Protein AF-A0A6G4U5U4-F1 (afdb_monomer)

Mean predicted aligned error: 5.62 Å

Secondary structure (DSSP, 8-state):
-HHHHHHHHHHHT-SEEEE-SHHHHHSHHHHHHHHHHHHHHHT---EEEEPTTGGGHHHHHHHHHHHHHHHS-----

pLDDT: mean 89.63, std 10.16, range [54.12, 97.69]

Organism: NCBI:txid1128680

Nearest PDB structures (foldseek):
  6x4k-assembly1_A-2  TM=7.476E-01  e=2.713E+00  Homo sapiens
  5kpz-assembly1_A-2  TM=7.506E-01  e=3.099E+00  Homo sapiens
  3sgx-assembly1_B  TM=2.972E-01  e=1.821E+00  Escherichia coli K-12
  4zda-assembly1_B  TM=5.069E-01  e=5.637E+00  Mycolicibacterium smegmatis

Radius of gyration: 15.31 Å; Cα contacts (8 Å, |Δi|>4): 75; chains: 1; bounding box: 46×15×32 Å

Structure (mmCIF, N/CA/C/O backbone):
data_AF-A0A6G4U5U4-F1
#
_entry.id   AF-A0A6G4U5U4-F1
#
loop_
_atom_site.group_PDB
_atom_site.id
_atom_site.type_symbol
_atom_site.label_atom_id
_atom_site.label_alt_id
_atom_site.label_comp_id
_atom_site.label_asym_id
_atom_site.label_entity_id
_atom_site.label_seq_id
_atom_site.pdbx_PDB_ins_code
_atom_site.Cartn_x
_atom_site.Cartn_y
_atom_site.Cartn_z
_atom_site.occupancy
_atom_site.B_iso_or_equiv
_atom_site.auth_seq_id
_atom_site.auth_comp_id
_atom_site.auth_asym_id
_atom_site.auth_atom_id
_atom_site.pdbx_PDB_model_num
ATOM 1 N N . LEU A 1 1 ? -8.124 -6.217 4.792 1.00 88.81 1 LEU A N 1
ATOM 2 C CA . LEU A 1 1 ? -7.153 -5.233 4.258 1.00 88.81 1 LEU A CA 1
ATOM 3 C C . LEU A 1 1 ? -6.706 -4.273 5.356 1.00 88.81 1 LEU A C 1
ATOM 5 O O . LEU A 1 1 ? -5.526 -4.306 5.664 1.00 88.81 1 LEU A O 1
ATOM 9 N N . GLY A 1 2 ? -7.625 -3.520 5.982 1.00 92.94 2 GLY A N 1
ATOM 10 C CA . GLY A 1 2 ? -7.326 -2.570 7.071 1.00 92.94 2 GLY A CA 1
ATOM 11 C C . GLY A 1 2 ? -6.416 -3.131 8.164 1.00 92.94 2 GLY A C 1
ATOM 12 O O . GLY A 1 2 ? -5.309 -2.637 8.320 1.00 92.94 2 GLY A O 1
ATOM 13 N N . VAL A 1 3 ? -6.813 -4.230 8.821 1.00 96.56 3 VAL A N 1
ATOM 14 C CA . VAL A 1 3 ? -6.014 -4.867 9.896 1.00 96.56 3 VAL A CA 1
ATOM 15 C C . VAL A 1 3 ? -4.572 -5.159 9.462 1.00 96.56 3 VAL A C 1
ATOM 17 O O . VAL A 1 3 ? -3.622 -4.908 10.197 1.00 96.56 3 VAL A O 1
ATOM 20 N N . GLY A 1 4 ? -4.398 -5.680 8.243 1.00 95.12 4 GLY A N 1
ATOM 21 C CA . GLY A 1 4 ? -3.075 -5.978 7.696 1.00 95.12 4 GLY A CA 1
ATOM 22 C C . GLY A 1 4 ? -2.259 -4.714 7.427 1.00 95.12 4 GLY A C 1
ATOM 23 O O . GLY A 1 4 ? -1.078 -4.678 7.751 1.00 95.12 4 GLY A O 1
ATOM 24 N N . ALA A 1 5 ? -2.890 -3.669 6.884 1.00 95.50 5 ALA A N 1
ATOM 25 C CA . ALA A 1 5 ? -2.244 -2.381 6.652 1.00 95.50 5 ALA A CA 1
ATOM 26 C C . ALA A 1 5 ? -1.806 -1.721 7.969 1.00 95.50 5 ALA A C 1
ATOM 28 O O . ALA A 1 5 ? -0.647 -1.339 8.082 1.00 95.50 5 ALA A O 1
ATOM 29 N N . ALA A 1 6 ? -2.678 -1.670 8.980 1.00 95.50 6 ALA A N 1
ATOM 30 C CA . ALA A 1 6 ? -2.343 -1.156 10.310 1.00 95.50 6 ALA A CA 1
ATOM 31 C C . ALA A 1 6 ? -1.220 -1.971 10.971 1.00 95.50 6 ALA A C 1
ATOM 33 O O . ALA A 1 6 ? -0.287 -1.415 11.547 1.00 95.50 6 ALA A O 1
ATOM 34 N N . GLY A 1 7 ? -1.247 -3.298 10.812 1.00 95.31 7 GLY A N 1
ATOM 35 C CA . GLY A 1 7 ? -0.170 -4.174 11.269 1.00 95.31 7 GLY A CA 1
ATOM 36 C C . GLY A 1 7 ? 1.186 -3.820 10.653 1.00 95.31 7 GLY A C 1
ATOM 37 O O . GLY A 1 7 ? 2.175 -3.735 11.376 1.00 95.31 7 GLY A O 1
ATOM 38 N N . LEU A 1 8 ? 1.232 -3.576 9.340 1.00 96.06 8 LEU A N 1
ATOM 39 C CA . LEU A 1 8 ? 2.460 -3.169 8.653 1.00 96.06 8 LEU A CA 1
ATOM 40 C C . LEU A 1 8 ? 2.909 -1.761 9.042 1.00 96.06 8 LEU A C 1
ATOM 42 O O . LEU A 1 8 ? 4.100 -1.566 9.246 1.00 96.06 8 LEU A O 1
ATOM 46 N N . VAL A 1 9 ? 1.980 -0.812 9.188 1.00 96.88 9 VAL A N 1
ATOM 47 C CA . VAL A 1 9 ? 2.283 0.542 9.679 1.00 96.88 9 VAL A CA 1
ATOM 48 C C . VAL A 1 9 ? 2.984 0.473 11.029 1.00 96.88 9 VAL A C 1
ATOM 50 O O . VAL A 1 9 ? 4.058 1.043 11.176 1.00 96.88 9 VAL A O 1
ATOM 53 N N . ARG A 1 10 ? 2.448 -0.298 11.981 1.00 94.44 10 ARG A N 1
ATOM 54 C CA . ARG A 1 10 ? 3.074 -0.459 13.301 1.00 94.44 10 ARG 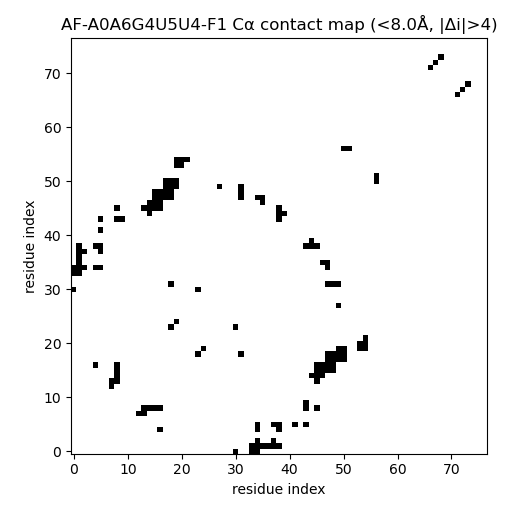A CA 1
ATOM 55 C C . ARG A 1 10 ? 4.405 -1.192 13.257 1.00 94.44 10 ARG A C 1
ATOM 57 O O . ARG A 1 10 ? 5.318 -0.847 13.995 1.00 94.44 10 ARG A O 1
ATOM 64 N N . LEU A 1 11 ? 4.493 -2.252 12.457 1.00 96.62 11 LEU A N 1
ATOM 65 C CA . LEU A 1 11 ? 5.685 -3.096 12.425 1.00 96.62 11 LEU A CA 1
ATOM 66 C C . LEU A 1 11 ? 6.865 -2.397 11.745 1.00 96.62 11 LEU A C 1
ATOM 68 O O . LEU A 1 11 ? 8.007 -2.607 12.140 1.00 96.62 11 LEU A O 1
ATOM 72 N N . LEU A 1 12 ? 6.584 -1.627 10.695 1.00 96.69 12 LEU A N 1
ATOM 73 C CA . LEU A 1 12 ? 7.594 -1.011 9.839 1.00 96.69 12 LEU A CA 1
ATOM 74 C C . LEU A 1 12 ? 7.784 0.486 10.109 1.00 96.69 12 LEU A C 1
ATOM 76 O O . LEU A 1 12 ? 8.674 1.070 9.501 1.00 96.69 12 LEU A O 1
ATOM 80 N N . ASP A 1 13 ? 6.963 1.078 10.979 1.00 95.31 13 ASP A N 1
ATOM 81 C CA . ASP A 1 13 ? 6.960 2.509 11.309 1.00 95.31 13 ASP A CA 1
ATOM 82 C C . ASP A 1 13 ? 6.881 3.396 10.054 1.00 95.31 13 ASP A C 1
ATOM 84 O O . ASP A 1 13 ? 7.729 4.246 9.790 1.00 95.31 13 ASP A O 1
ATOM 88 N N . VAL A 1 14 ? 5.884 3.123 9.204 1.00 95.38 14 VAL A N 1
ATOM 89 C CA . VAL A 1 14 ? 5.694 3.836 7.931 1.00 95.38 14 VAL A CA 1
ATOM 90 C C . VAL A 1 14 ? 4.565 4.858 8.011 1.00 95.38 14 VAL A C 1
ATOM 92 O O . VAL A 1 14 ? 3.454 4.556 8.437 1.00 95.38 14 VAL A O 1
ATOM 95 N N . ASP A 1 15 ? 4.813 6.055 7.484 1.00 94.88 15 ASP A N 1
ATOM 96 C CA . ASP A 1 15 ? 3.852 7.165 7.533 1.00 94.88 15 ASP A CA 1
ATOM 97 C C . ASP A 1 15 ? 2.752 7.093 6.464 1.00 94.88 15 ASP A C 1
ATOM 99 O O . ASP A 1 15 ? 1.802 7.882 6.479 1.00 94.88 15 ASP A O 1
ATOM 103 N N . ARG A 1 16 ? 2.897 6.209 5.468 1.00 94.88 16 ARG A N 1
ATOM 104 C CA . ARG A 1 16 ? 1.997 6.147 4.308 1.00 94.88 16 ARG A CA 1
ATOM 105 C C . ARG A 1 16 ? 1.735 4.731 3.828 1.00 94.88 16 ARG A C 1
ATOM 107 O O . ARG A 1 16 ? 2.636 3.902 3.734 1.00 94.88 16 ARG A O 1
ATOM 114 N N . VAL A 1 17 ? 0.495 4.513 3.404 1.00 95.38 17 VAL A N 1
ATOM 115 C CA . VAL A 1 17 ? 0.009 3.282 2.787 1.00 95.38 17 VAL A CA 1
ATOM 116 C C . VAL A 1 17 ? -0.603 3.612 1.429 1.00 95.38 17 VAL A C 1
ATOM 118 O O . VAL A 1 17 ? -1.591 4.343 1.337 1.00 95.38 17 VAL A O 1
ATOM 121 N N . LEU A 1 18 ? -0.046 3.026 0.369 1.00 94.12 18 LEU A N 1
ATOM 122 C CA . LEU A 1 18 ? -0.612 3.089 -0.977 1.00 94.12 18 LEU A CA 1
ATOM 123 C C . LEU A 1 18 ? -1.334 1.781 -1.297 1.00 94.12 18 LEU A C 1
ATOM 125 O O . LEU A 1 18 ? -0.735 0.707 -1.222 1.00 94.12 18 LEU A O 1
ATOM 129 N N . ILE A 1 19 ? -2.607 1.866 -1.684 1.00 93.00 19 ILE A N 1
ATOM 130 C CA . ILE A 1 19 ? -3.406 0.700 -2.081 1.00 93.00 19 ILE A CA 1
ATOM 131 C C . ILE A 1 19 ? -3.764 0.750 -3.565 1.00 93.00 19 ILE A C 1
ATOM 133 O O . ILE A 1 19 ? -4.095 1.793 -4.124 1.00 93.00 19 ILE A O 1
ATOM 137 N N . GLY A 1 20 ? -3.697 -0.401 -4.226 1.00 90.00 20 GLY A N 1
ATOM 138 C CA . GLY A 1 20 ? -3.966 -0.520 -5.653 1.00 90.00 20 GLY A CA 1
ATOM 139 C C . GLY A 1 20 ? -4.405 -1.924 -6.042 1.00 90.00 20 GLY A C 1
ATOM 140 O O . GLY A 1 20 ? -4.646 -2.784 -5.197 1.00 90.00 20 GLY A O 1
ATOM 141 N N . GLY A 1 21 ? -4.509 -2.152 -7.348 1.00 89.25 21 GLY A N 1
ATOM 142 C CA . GLY A 1 21 ? -4.978 -3.414 -7.913 1.00 89.25 21 GLY A CA 1
ATOM 143 C C . GLY A 1 21 ? -6.431 -3.354 -8.377 1.00 89.25 21 GLY A C 1
ATOM 144 O O . GLY A 1 21 ? -7.196 -2.462 -8.019 1.00 89.25 21 GLY A O 1
ATOM 145 N N . ARG A 1 22 ? -6.807 -4.320 -9.220 1.00 90.00 22 ARG A N 1
ATOM 146 C CA . ARG A 1 22 ? -8.088 -4.321 -9.943 1.00 90.00 22 ARG A CA 1
ATOM 147 C C . ARG A 1 22 ? -9.299 -4.242 -9.014 1.00 90.00 22 ARG A C 1
ATOM 149 O O . ARG A 1 22 ? -10.218 -3.485 -9.292 1.00 90.00 22 ARG A O 1
ATOM 156 N N . THR A 1 23 ? -9.285 -5.003 -7.922 1.00 91.81 23 THR A N 1
ATOM 157 C CA . THR A 1 23 ? -10.398 -5.055 -6.966 1.00 91.81 23 THR A CA 1
ATOM 158 C C . THR A 1 23 ? -10.557 -3.738 -6.213 1.00 91.81 23 THR A C 1
ATOM 160 O O . THR A 1 23 ? -11.670 -3.240 -6.099 1.00 91.81 23 THR A O 1
ATOM 163 N N . VAL A 1 24 ? -9.446 -3.138 -5.766 1.00 91.88 24 VAL A N 1
ATOM 164 C CA . VAL A 1 24 ? -9.457 -1.842 -5.070 1.00 91.88 24 VAL A CA 1
ATOM 165 C C . VAL A 1 24 ? -9.982 -0.749 -5.993 1.00 91.88 24 VAL A C 1
ATOM 167 O O . VAL A 1 24 ? -10.866 0.003 -5.609 1.00 91.88 24 VAL A O 1
ATOM 170 N N . LEU A 1 25 ? -9.506 -0.714 -7.239 1.00 90.38 25 LEU A N 1
ATOM 171 C CA . LEU A 1 25 ? -9.950 0.261 -8.238 1.00 90.38 25 LEU A CA 1
ATOM 172 C C . LEU A 1 25 ? -11.413 0.076 -8.675 1.00 90.38 25 LEU A C 1
ATOM 174 O O . LEU A 1 25 ? -11.980 0.992 -9.258 1.00 90.38 25 LEU A O 1
ATOM 178 N N . GLY A 1 26 ? -12.025 -1.080 -8.401 1.00 92.69 26 GLY A N 1
ATOM 179 C CA . GLY A 1 26 ? -13.450 -1.310 -8.644 1.00 92.69 26 GLY A CA 1
ATOM 180 C C . GLY A 1 26 ? -14.373 -0.665 -7.603 1.00 92.69 26 GLY A C 1
ATOM 181 O O . GLY A 1 26 ? -15.547 -0.466 -7.898 1.00 92.69 26 GLY A O 1
ATOM 182 N N . ALA A 1 27 ? -13.862 -0.342 -6.409 1.00 95.06 27 ALA A N 1
ATOM 183 C CA . ALA A 1 27 ? -14.608 0.333 -5.340 1.00 95.06 27 ALA A CA 1
ATOM 184 C C . ALA A 1 27 ? -13.672 1.148 -4.411 1.00 95.06 27 ALA A C 1
ATOM 186 O O . ALA A 1 27 ? -13.565 0.842 -3.217 1.00 95.06 27 ALA A O 1
ATOM 187 N N . PRO A 1 28 ? -12.943 2.147 -4.939 1.00 92.31 28 PRO A N 1
ATOM 188 C CA . PRO A 1 28 ? -11.792 2.739 -4.254 1.00 92.31 28 PRO A CA 1
ATOM 189 C C . PRO A 1 28 ? -12.123 3.355 -2.890 1.00 92.31 28 PRO A C 1
ATOM 191 O O . PRO A 1 28 ? -11.370 3.193 -1.931 1.00 92.31 28 PRO A O 1
ATOM 194 N N . GLU A 1 29 ? -13.271 4.004 -2.772 1.00 95.94 29 GLU A N 1
ATOM 195 C CA . GLU A 1 29 ? -13.717 4.747 -1.598 1.00 95.94 29 GLU A CA 1
ATOM 196 C C . GLU A 1 29 ? -14.024 3.804 -0.436 1.00 95.94 29 GLU A C 1
ATOM 198 O O . GLU A 1 29 ? -13.643 4.089 0.696 1.00 95.94 29 GLU A O 1
ATOM 203 N N . THR A 1 30 ? -14.634 2.645 -0.709 1.00 96.62 30 THR A N 1
ATOM 204 C CA . THR A 1 30 ? -14.910 1.620 0.308 1.00 96.62 30 THR A CA 1
ATOM 205 C C . THR A 1 30 ? -13.617 1.077 0.905 1.00 96.62 30 THR A C 1
ATOM 207 O O . THR A 1 30 ? -13.507 0.917 2.120 1.00 96.62 30 THR A O 1
ATOM 210 N N . TYR A 1 31 ? -12.617 0.815 0.060 1.00 95.50 31 TYR A N 1
ATOM 211 C CA . TYR A 1 31 ? -11.325 0.318 0.523 1.00 95.50 31 TYR A CA 1
ATOM 212 C C . TYR A 1 31 ? -10.531 1.384 1.279 1.00 95.50 31 TYR A C 1
ATOM 214 O O . TYR A 1 31 ? -9.958 1.071 2.320 1.00 95.50 31 TYR A O 1
ATOM 222 N N . LEU A 1 32 ? -10.516 2.631 0.798 1.00 96.62 32 LEU A N 1
ATOM 223 C CA . LEU A 1 32 ? -9.867 3.740 1.499 1.00 96.62 32 LEU A CA 1
ATOM 224 C C . LEU A 1 32 ? -10.506 3.993 2.866 1.00 96.62 32 LEU A C 1
ATOM 226 O O . LEU A 1 32 ? -9.777 4.114 3.847 1.00 96.62 32 LEU A O 1
ATOM 230 N N . ALA A 1 33 ? -11.839 4.046 2.940 1.00 96.69 33 ALA A N 1
ATOM 231 C CA . ALA A 1 33 ? -12.561 4.229 4.196 1.00 96.69 33 ALA A CA 1
ATOM 232 C C . ALA A 1 33 ? -12.221 3.114 5.189 1.00 96.69 33 ALA A C 1
ATOM 234 O O . ALA A 1 33 ? -11.709 3.397 6.263 1.00 96.69 33 ALA A O 1
ATOM 235 N N . GLY A 1 34 ? -12.363 1.846 4.793 1.00 96.94 34 GLY A N 1
ATOM 236 C CA . GLY A 1 34 ? -12.109 0.728 5.704 1.00 96.94 34 GLY A CA 1
ATOM 237 C C . GLY A 1 34 ? -10.658 0.623 6.189 1.00 96.94 34 GLY A C 1
ATOM 238 O O . GLY A 1 34 ? -10.413 0.138 7.289 1.00 96.94 34 GLY A O 1
ATOM 239 N N . VAL A 1 35 ? -9.675 1.059 5.394 1.00 97.06 35 VAL A N 1
ATOM 240 C CA . VAL A 1 35 ? -8.275 1.112 5.852 1.00 97.06 35 VAL A CA 1
ATOM 241 C C . VAL A 1 35 ? -8.051 2.291 6.797 1.00 97.06 35 VAL A C 1
ATOM 243 O O . VAL A 1 35 ? -7.392 2.121 7.818 1.00 97.06 35 VAL A O 1
ATOM 246 N N . ARG A 1 36 ? -8.607 3.467 6.486 1.00 97.25 36 ARG A N 1
ATOM 247 C CA . ARG A 1 36 ? -8.504 4.658 7.341 1.00 97.25 36 ARG A CA 1
ATOM 248 C C . ARG A 1 36 ? -9.193 4.462 8.686 1.00 97.25 36 ARG A C 1
ATOM 250 O O . ARG A 1 3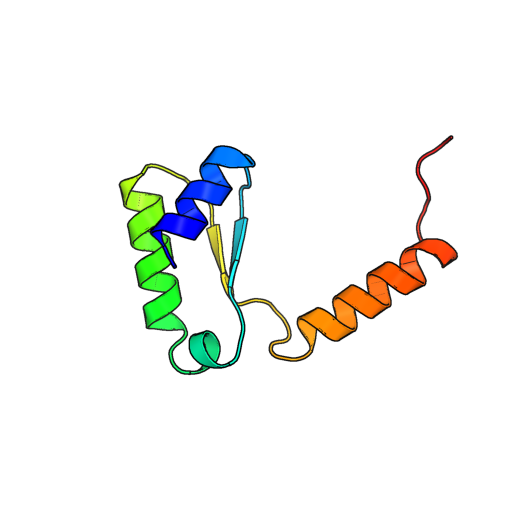6 ? -8.632 4.873 9.692 1.00 97.25 36 ARG A O 1
ATOM 257 N N . ASP A 1 37 ? -10.349 3.809 8.702 1.00 97.69 37 ASP A N 1
ATOM 258 C CA . ASP A 1 37 ? -11.088 3.507 9.928 1.00 97.69 37 ASP A CA 1
ATOM 259 C C . ASP A 1 37 ? -10.274 2.589 10.847 1.00 97.69 37 ASP A C 1
ATOM 261 O O . ASP A 1 37 ? -10.195 2.832 12.049 1.00 97.69 37 ASP A O 1
ATOM 265 N N . GLU A 1 38 ? -9.606 1.577 10.285 1.00 97.56 38 GLU A N 1
ATOM 266 C CA . GLU A 1 38 ? -8.744 0.694 11.071 1.00 97.56 38 GLU A CA 1
ATOM 267 C C . GLU A 1 38 ? -7.519 1.431 11.637 1.00 97.56 38 GLU A C 1
ATOM 269 O O . GLU A 1 38 ? -7.207 1.271 12.814 1.00 97.56 38 GLU A O 1
ATOM 274 N N . LEU A 1 39 ? -6.847 2.255 10.821 1.00 96.75 39 LEU A N 1
ATOM 275 C CA . LEU A 1 39 ? -5.699 3.065 11.259 1.00 96.75 39 LEU A CA 1
ATOM 276 C C . LEU A 1 39 ? -6.103 4.071 12.347 1.00 96.75 39 LEU A C 1
ATOM 278 O O . LEU A 1 39 ? -5.414 4.246 13.345 1.00 96.75 39 LEU A O 1
ATOM 282 N N . ALA A 1 40 ? -7.261 4.713 12.200 1.00 96.00 40 ALA A N 1
ATOM 283 C CA . ALA A 1 40 ? -7.777 5.608 13.226 1.00 96.00 40 ALA A CA 1
ATOM 284 C C . ALA A 1 40 ? -8.107 4.851 14.525 1.00 96.00 40 ALA A C 1
ATOM 286 O O . ALA A 1 40 ? -7.836 5.352 15.616 1.00 96.00 40 ALA A O 1
ATOM 287 N N . GLY A 1 41 ? -8.659 3.638 14.418 1.00 96.12 41 GLY A N 1
ATOM 288 C CA . GLY A 1 41 ? -8.992 2.788 15.560 1.00 96.12 41 GLY A CA 1
ATOM 289 C C . GLY A 1 41 ? -7.777 2.324 16.371 1.00 96.12 41 GLY A C 1
ATOM 290 O O . GLY A 1 41 ? -7.890 2.166 17.587 1.00 96.12 41 GLY A O 1
ATOM 291 N N . GLY A 1 42 ? -6.620 2.136 15.728 1.00 92.25 42 GLY A N 1
ATOM 292 C CA . GLY A 1 42 ? -5.355 1.807 16.394 1.00 92.25 42 GLY A CA 1
ATOM 293 C C . GLY A 1 42 ? -4.518 3.025 16.811 1.00 92.25 42 GLY A C 1
ATOM 294 O O . GLY A 1 42 ? -3.499 2.861 17.483 1.00 92.25 42 GLY A O 1
ATOM 295 N N . GLY A 1 43 ? -4.964 4.242 16.478 1.00 93.19 43 GLY A N 1
ATOM 296 C CA . GLY A 1 43 ? -4.267 5.491 16.791 1.00 93.19 43 GLY A CA 1
ATOM 297 C C . GLY A 1 43 ? -3.094 5.801 15.858 1.00 93.19 43 GLY A C 1
ATOM 298 O O . GLY A 1 43 ? -2.298 6.692 16.157 1.00 93.19 43 GLY A O 1
ATOM 299 N N . GLU A 1 44 ? -2.965 5.089 14.738 1.00 93.88 44 GLU A N 1
ATOM 300 C CA . GLU A 1 44 ? -1.936 5.352 13.742 1.00 93.88 44 GLU A CA 1
ATOM 301 C C . GLU A 1 44 ? -2.279 6.602 12.907 1.00 93.88 44 GLU A C 1
ATOM 303 O O . GLU A 1 44 ? -3.357 6.722 12.327 1.00 93.88 44 GLU A O 1
ATOM 308 N N . ALA A 1 45 ? -1.328 7.534 12.788 1.00 92.06 45 ALA A N 1
ATOM 309 C CA . ALA A 1 45 ? -1.489 8.758 11.992 1.00 92.06 45 ALA A CA 1
ATOM 310 C C . ALA A 1 45 ? -1.167 8.571 10.495 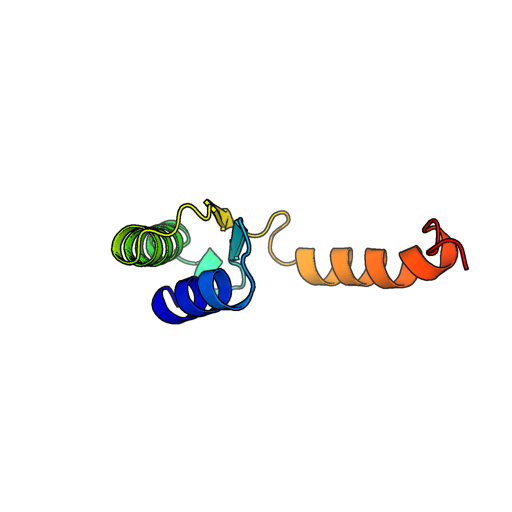1.00 92.06 45 ALA A C 1
ATOM 312 O O . ALA A 1 45 ? -1.159 9.542 9.733 1.00 92.06 45 ALA A O 1
ATOM 313 N N . ALA A 1 46 ? -0.871 7.339 10.072 1.00 96.38 46 ALA A N 1
ATOM 314 C CA . ALA A 1 46 ? -0.428 7.050 8.717 1.00 96.38 46 ALA A CA 1
ATOM 315 C C . ALA A 1 46 ? -1.503 7.398 7.674 1.00 96.38 46 ALA A C 1
ATOM 317 O O . ALA A 1 46 ? -2.678 7.046 7.798 1.00 96.38 46 ALA A O 1
ATOM 318 N N . GLY A 1 47 ? -1.087 8.064 6.597 1.00 95.88 47 GLY A N 1
ATOM 319 C CA . GLY A 1 47 ? -1.965 8.393 5.478 1.00 95.88 47 GLY A CA 1
ATOM 320 C C . GLY A 1 47 ? -2.273 7.166 4.618 1.00 95.88 47 GLY A C 1
ATOM 321 O O . GLY A 1 47 ? -1.386 6.363 4.338 1.00 95.88 47 GLY A O 1
ATOM 322 N N . CYS A 1 48 ? -3.514 7.036 4.139 1.00 96.62 48 CYS A N 1
ATOM 323 C CA . CYS A 1 48 ? -3.891 6.004 3.167 1.00 96.62 48 CYS A CA 1
ATOM 324 C C . CYS A 1 48 ? -4.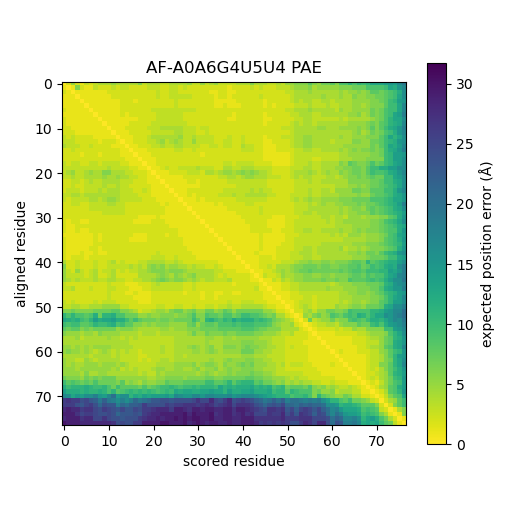434 6.628 1.877 1.00 96.62 48 CYS A C 1
ATOM 326 O O . CYS A 1 48 ? -5.389 7.415 1.911 1.00 96.62 48 CYS A O 1
ATOM 328 N N . GLU A 1 49 ? -3.823 6.269 0.747 1.00 95.50 49 GLU A N 1
ATOM 329 C CA . GLU A 1 49 ? -4.084 6.838 -0.577 1.00 95.50 49 GLU A CA 1
ATOM 330 C C . GLU A 1 49 ? -4.087 5.747 -1.661 1.00 95.50 49 GLU A C 1
ATOM 332 O O . GLU A 1 49 ? -3.564 4.644 -1.475 1.00 95.50 49 GLU A O 1
ATOM 337 N N . LEU A 1 50 ? -4.672 6.047 -2.825 1.00 93.94 50 LEU A N 1
ATOM 338 C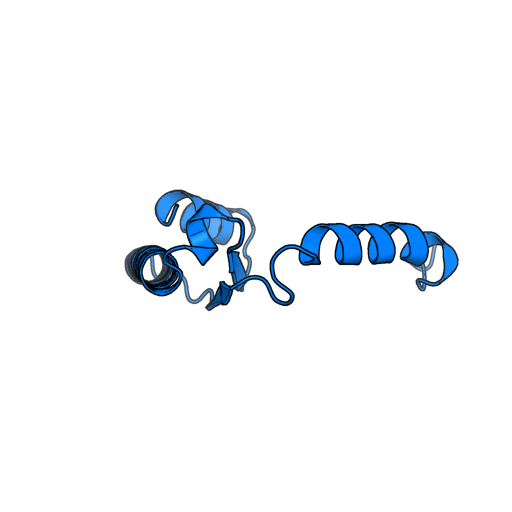 CA . LEU A 1 50 ? -4.556 5.160 -3.979 1.00 93.94 50 LEU A CA 1
ATOM 339 C C . LEU A 1 50 ? -3.155 5.247 -4.579 1.00 93.94 50 LEU A C 1
ATOM 341 O O . LEU A 1 50 ? -2.585 6.325 -4.732 1.00 93.94 50 LEU A O 1
ATOM 345 N N . ALA A 1 51 ? -2.651 4.093 -4.996 1.00 90.94 51 ALA A N 1
ATOM 346 C CA . ALA A 1 51 ? -1.469 3.970 -5.827 1.00 90.94 51 ALA A CA 1
ATOM 347 C C . ALA A 1 51 ? -1.569 4.901 -7.059 1.00 90.94 51 ALA A C 1
ATOM 349 O O . ALA A 1 51 ? -2.482 4.735 -7.882 1.00 90.94 51 ALA A O 1
ATOM 350 N N . PRO A 1 52 ? -0.639 5.861 -7.228 1.00 78.50 52 PRO A N 1
ATOM 351 C CA . PRO A 1 52 ? -0.647 6.740 -8.387 1.00 78.50 52 PRO A CA 1
ATOM 352 C C . PRO A 1 52 ? -0.403 5.924 -9.662 1.00 78.50 52 PRO A C 1
ATOM 354 O O . PRO A 1 52 ? 0.224 4.871 -9.633 1.00 78.50 52 PRO A O 1
ATOM 357 N N . ARG A 1 53 ? -0.900 6.409 -10.807 1.00 79.50 53 ARG A N 1
ATOM 358 C CA . ARG A 1 53 ? -0.690 5.801 -12.143 1.00 79.50 53 ARG A CA 1
ATOM 359 C C . ARG A 1 53 ? -1.318 4.411 -12.356 1.00 79.50 53 ARG A C 1
ATOM 361 O O . ARG A 1 53 ? -1.095 3.778 -13.392 1.00 79.50 53 ARG A O 1
ATOM 368 N N . GLY A 1 54 ? -2.179 3.971 -11.436 1.00 77.81 54 GLY A N 1
ATOM 369 C CA . GLY A 1 54 ? -3.070 2.824 -11.620 1.0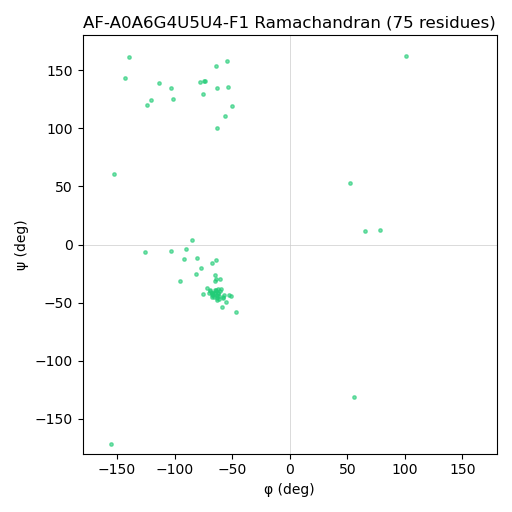0 77.81 54 GLY A CA 1
ATOM 370 C C . GLY A 1 54 ? -2.329 1.540 -12.003 1.00 77.81 54 GLY A C 1
ATOM 371 O O . GLY A 1 54 ? -1.333 1.172 -11.387 1.00 77.81 54 GLY A O 1
ATOM 372 N N . GLY A 1 55 ? -2.803 0.844 -13.041 1.00 78.56 55 GLY A N 1
ATOM 373 C CA . GLY A 1 55 ? -2.252 -0.454 -13.456 1.00 78.56 55 GLY A CA 1
ATOM 374 C C . GLY A 1 55 ? -0.800 -0.435 -13.957 1.00 78.56 55 GLY A C 1
ATOM 375 O O . GLY A 1 55 ? -0.202 -1.501 -14.072 1.00 78.56 55 GLY A O 1
ATOM 376 N N . ARG A 1 56 ? -0.222 0.741 -14.246 1.00 82.75 56 ARG A N 1
ATOM 377 C CA . ARG A 1 56 ? 1.169 0.864 -14.713 1.00 82.75 56 ARG A CA 1
ATOM 378 C C . ARG A 1 56 ? 2.182 1.080 -13.596 1.00 82.75 56 ARG A C 1
ATOM 380 O O . ARG A 1 56 ? 3.367 0.910 -13.860 1.00 82.75 56 ARG A O 1
ATOM 387 N N . LEU A 1 57 ? 1.744 1.381 -12.370 1.00 87.88 57 LEU A N 1
ATOM 388 C CA . LEU A 1 57 ? 2.644 1.713 -11.260 1.00 87.88 57 LEU A CA 1
ATOM 389 C C . LEU A 1 57 ? 3.752 0.672 -11.068 1.00 87.88 57 LEU A C 1
ATOM 391 O O . LEU A 1 57 ? 4.910 1.028 -10.901 1.00 87.88 57 LEU A O 1
ATOM 395 N N . VAL A 1 58 ? 3.401 -0.615 -11.128 1.00 88.62 58 VAL A N 1
ATOM 396 C CA . VAL A 1 58 ? 4.365 -1.707 -10.935 1.00 88.62 58 VAL A CA 1
ATOM 397 C C . VAL A 1 58 ? 5.388 -1.753 -12.067 1.00 88.62 58 VAL A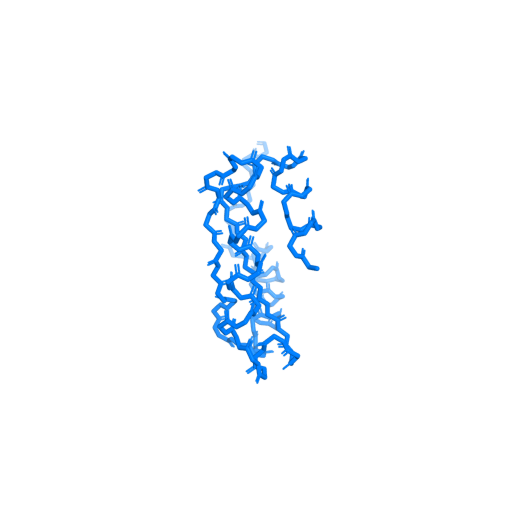 C 1
ATOM 399 O O . VAL A 1 58 ? 6.574 -1.909 -11.804 1.00 88.62 58 VAL A O 1
ATOM 402 N N . ALA A 1 59 ? 4.949 -1.600 -13.318 1.00 90.56 59 ALA A N 1
ATOM 403 C CA . ALA A 1 59 ? 5.845 -1.626 -14.471 1.00 90.56 59 ALA A CA 1
ATOM 404 C C . ALA A 1 59 ? 6.787 -0.415 -14.477 1.00 90.56 59 ALA A C 1
ATOM 406 O O . ALA A 1 59 ? 7.975 -0.560 -14.744 1.00 90.56 59 ALA A O 1
ATOM 407 N N . GLU A 1 60 ? 6.268 0.767 -14.146 1.00 89.38 60 GLU A N 1
ATOM 408 C CA . GLU A 1 60 ? 7.065 1.989 -14.054 1.00 89.38 60 GLU A CA 1
ATOM 409 C C . GLU A 1 60 ? 8.050 1.934 -12.884 1.00 89.38 60 GLU A C 1
ATOM 411 O O . GLU A 1 60 ? 9.228 2.198 -13.085 1.00 89.38 60 GLU A O 1
ATOM 416 N N . GLY A 1 61 ? 7.616 1.499 -11.698 1.00 89.19 61 GLY A N 1
ATOM 417 C CA . GLY A 1 61 ? 8.513 1.301 -10.557 1.00 89.19 61 GLY A CA 1
ATOM 418 C C . GLY A 1 61 ? 9.581 0.240 -10.833 1.00 89.19 61 GLY A C 1
ATOM 419 O O . GLY A 1 61 ? 10.738 0.416 -10.468 1.00 89.19 61 GLY A O 1
ATOM 420 N N . ALA A 1 62 ? 9.234 -0.839 -11.541 1.00 91.25 62 ALA A N 1
ATOM 421 C CA . ALA A 1 62 ? 10.207 -1.842 -11.969 1.00 91.25 62 ALA A CA 1
ATOM 422 C C . ALA A 1 62 ? 11.222 -1.271 -12.971 1.00 91.25 62 ALA A C 1
ATOM 424 O O . ALA A 1 62 ? 12.415 -1.554 -12.860 1.00 91.25 62 ALA A O 1
ATOM 425 N N . ALA A 1 63 ? 10.771 -0.451 -13.924 1.00 92.19 63 ALA A N 1
ATOM 426 C CA . ALA A 1 63 ? 11.660 0.245 -14.847 1.00 92.19 63 ALA A CA 1
ATOM 427 C C . ALA A 1 63 ? 12.580 1.219 -14.098 1.00 92.19 63 ALA A C 1
ATOM 429 O O . ALA A 1 63 ? 13.783 1.215 -14.337 1.00 92.19 63 ALA A O 1
ATOM 430 N N . GLU A 1 64 ? 12.048 1.996 -13.152 1.00 90.62 64 GLU A N 1
ATOM 431 C CA . GLU A 1 64 ? 12.839 2.881 -12.294 1.00 90.62 64 GLU A CA 1
ATOM 432 C C . GLU A 1 64 ? 13.895 2.097 -11.506 1.00 90.62 64 GLU A C 1
ATOM 434 O O . GLU A 1 64 ? 15.057 2.484 -11.525 1.00 90.62 64 GLU A O 1
ATOM 439 N N . LEU A 1 65 ? 13.544 0.962 -10.890 1.00 90.94 65 LEU A N 1
ATOM 440 C CA . LEU A 1 65 ? 14.500 0.10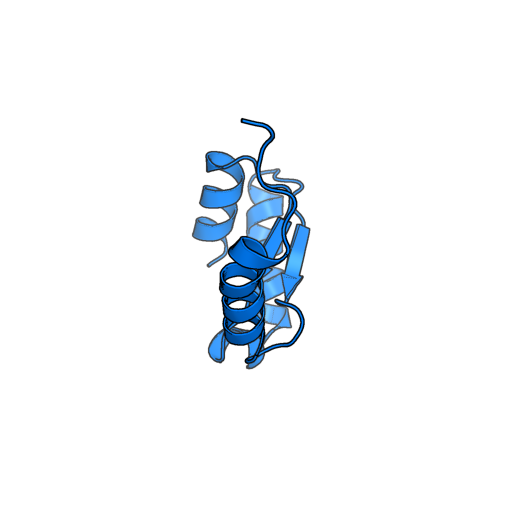9 -10.172 1.00 90.94 65 LEU A CA 1
ATOM 441 C C . LEU A 1 65 ? 15.597 -0.444 -11.090 1.00 90.94 65 LEU A C 1
ATOM 443 O O . LEU A 1 65 ? 16.773 -0.418 -10.730 1.00 90.94 65 LEU A O 1
ATOM 447 N N . ALA A 1 66 ? 15.231 -0.916 -12.284 1.00 91.06 66 ALA A N 1
ATOM 448 C CA . ALA A 1 66 ? 16.192 -1.420 -13.260 1.00 91.06 66 ALA A CA 1
ATOM 449 C C . ALA A 1 66 ? 17.148 -0.316 -13.744 1.00 91.06 66 ALA A C 1
ATOM 451 O O . ALA A 1 66 ? 18.346 -0.549 -13.909 1.00 91.06 66 ALA A O 1
ATOM 452 N N . LEU A 1 67 ? 16.629 0.897 -13.947 1.00 90.19 67 LEU A N 1
ATOM 453 C CA . LEU A 1 67 ? 17.403 2.046 -14.414 1.00 90.19 67 LEU A CA 1
ATOM 454 C C . LEU A 1 67 ? 18.188 2.736 -13.291 1.00 90.19 67 LEU A C 1
ATOM 456 O O . LEU A 1 67 ? 19.227 3.333 -13.564 1.00 90.19 67 LEU A O 1
ATOM 460 N N . ALA A 1 68 ? 17.758 2.632 -12.034 1.00 90.19 68 ALA A N 1
ATOM 461 C CA . ALA A 1 68 ? 18.445 3.224 -10.888 1.00 90.19 68 ALA A CA 1
ATOM 462 C C . ALA A 1 68 ? 19.867 2.672 -10.712 1.00 90.19 68 ALA A C 1
ATOM 464 O O . ALA A 1 68 ? 20.749 3.407 -10.285 1.00 90.19 68 ALA A O 1
ATOM 465 N N . ALA A 1 69 ? 20.140 1.425 -11.104 1.00 79.00 69 ALA A N 1
ATOM 466 C CA . ALA A 1 69 ? 21.504 0.888 -11.110 1.00 79.00 69 ALA A CA 1
ATOM 467 C C . ALA A 1 69 ? 22.437 1.600 -12.112 1.00 79.00 69 ALA A C 1
ATOM 469 O O . ALA A 1 69 ? 23.649 1.626 -11.918 1.00 79.00 69 ALA A O 1
ATOM 470 N N . LEU A 1 70 ? 21.879 2.172 -13.183 1.00 82.38 70 LEU A N 1
ATOM 471 C CA . LEU A 1 70 ? 22.627 2.847 -14.247 1.00 82.38 70 LEU A CA 1
ATOM 472 C C . LEU A 1 70 ? 22.705 4.364 -14.034 1.00 82.38 70 LEU A C 1
ATOM 474 O O . LEU A 1 70 ? 23.680 4.994 -14.438 1.00 82.38 70 LEU A O 1
ATOM 478 N N . PHE A 1 71 ? 21.676 4.948 -13.414 1.00 78.56 71 PHE A N 1
ATOM 479 C CA . PH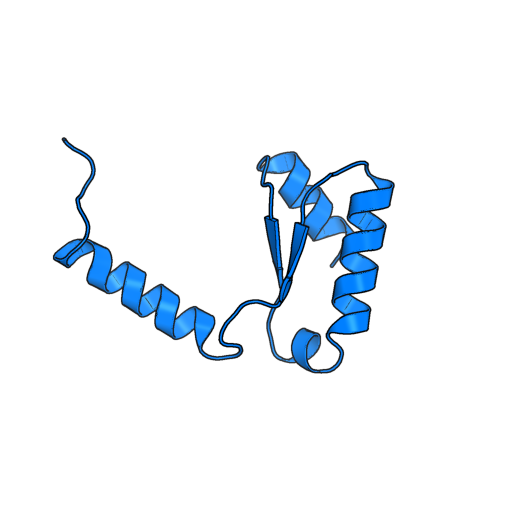E A 1 71 ? 21.497 6.402 -13.316 1.00 78.56 71 PHE A CA 1
ATOM 480 C C . PHE A 1 71 ? 21.312 6.927 -11.886 1.00 78.56 71 PHE A C 1
ATOM 482 O O . PHE A 1 71 ? 21.274 8.139 -11.673 1.00 78.56 71 PHE A O 1
ATOM 489 N N . GLY A 1 72 ? 21.189 6.050 -10.893 1.00 70.31 72 GLY A N 1
ATOM 490 C CA . GLY A 1 72 ? 21.093 6.425 -9.488 1.00 70.31 72 GLY A CA 1
ATOM 491 C C . GLY A 1 72 ? 22.466 6.776 -8.922 1.00 70.31 72 GLY A C 1
ATOM 492 O O . GLY A 1 72 ? 23.458 6.103 -9.197 1.00 70.31 72 GLY A O 1
ATOM 493 N N . ARG A 1 73 ? 22.539 7.819 -8.085 1.00 63.91 73 ARG A N 1
ATOM 494 C CA . ARG A 1 73 ? 23.685 7.995 -7.181 1.00 63.91 73 ARG A CA 1
ATOM 495 C C . ARG A 1 73 ? 23.685 6.796 -6.234 1.00 63.91 73 ARG A C 1
ATOM 497 O O . ARG A 1 73 ? 22.876 6.759 -5.311 1.00 63.91 73 ARG A O 1
ATOM 504 N N . GLY A 1 74 ? 24.533 5.804 -6.504 1.00 58.41 74 GLY A N 1
ATOM 505 C CA . GLY A 1 74 ? 24.762 4.696 -5.579 1.00 58.41 74 GLY A CA 1
ATOM 506 C C . GLY A 1 74 ? 25.166 5.222 -4.195 1.00 58.41 74 GLY A C 1
ATOM 507 O O . GLY A 1 74 ? 25.626 6.367 -4.097 1.00 58.41 74 GLY A O 1
ATOM 508 N N . PRO A 1 75 ? 24.994 4.432 -3.118 1.00 54.12 75 PRO A N 1
ATOM 509 C CA . PRO A 1 75 ? 25.550 4.812 -1.827 1.00 54.12 75 PRO A CA 1
ATOM 510 C C . PRO A 1 75 ? 27.043 5.096 -2.015 1.00 54.12 75 PRO A C 1
ATOM 512 O O . PRO A 1 75 ? 27.723 4.357 -2.731 1.00 54.12 75 PRO A O 1
ATOM 515 N N . ALA A 1 76 ? 27.535 6.189 -1.426 1.00 56.78 76 ALA A N 1
ATOM 516 C CA . ALA A 1 76 ? 28.971 6.397 -1.315 1.00 56.78 76 ALA A CA 1
ATOM 517 C C . ALA A 1 76 ? 29.540 5.169 -0.591 1.00 56.78 76 ALA A C 1
ATOM 519 O O . ALA A 1 76 ? 29.189 4.931 0.566 1.00 56.78 76 ALA A O 1
ATOM 520 N N . ILE A 1 77 ? 30.293 4.348 -1.326 1.00 54.56 77 ILE A N 1
ATOM 521 C CA . ILE A 1 77 ? 31.062 3.231 -0.773 1.00 54.56 77 ILE A CA 1
ATOM 522 C C . ILE A 1 77 ? 32.218 3.753 0.073 1.00 54.56 77 ILE A C 1
ATOM 524 O O . ILE A 1 77 ? 32.769 4.823 -0.280 1.00 54.56 77 ILE A O 1
#

Foldseek 3Di:
DQVVLLVCCVVVVAQEDEDADDVCVVPVVVVLVSNVVSCVVVVHNHHYYYDPPHPCSVVVVVVCVVCCVVPNPDPPD

Solvent-accessible surface area (backbone atoms only — not comparable to full-atom values): 4575 Å² total; per-residue (Å²): 108,21,69,60,51,42,51,45,31,69,74,66,73,44,66,65,45,71,47,66,57,75,72,40,71,72,45,49,65,64,52,49,48,51,31,49,52,40,22,56,74,75,68,48,85,49,47,72,47,70,43,66,74,59,94,46,37,64,61,52,51,49,51,49,58,64,43,35,79,79,71,43,86,66,80,89,126

Sequence (77 aa):
LGVGAAGLVRLLDVDRVLIGGRTVLGAPETYLAGVRDELAGGGEAAGCELAPRGGRLVAEGAAELALAALFGRGPAI